Protein AF-A0AA90N9P5-F1 (afdb_monomer)

Radius of gyration: 17.39 Å; Cα contacts (8 Å, |Δi|>4): 6; chains: 1; bounding box: 31×32×44 Å

Structure (mmCIF, N/CA/C/O backbone):
data_AF-A0AA90N9P5-F1
#
_entry.id   AF-A0AA90N9P5-F1
#
loop_
_atom_site.group_PDB
_atom_site.id
_atom_site.type_symbol
_atom_site.label_atom_id
_atom_site.label_alt_id
_atom_site.label_comp_id
_atom_site.label_asym_id
_atom_site.label_entity_id
_atom_site.label_seq_id
_atom_site.pdbx_PDB_ins_code
_atom_site.Cartn_x
_atom_site.Cartn_y
_atom_site.Cartn_z
_atom_site.occupancy
_atom_site.B_iso_or_equiv
_atom_site.auth_seq_id
_atom_site.auth_comp_id
_atom_site.auth_asym_id
_atom_site.auth_atom_id
_atom_site.pdbx_PDB_model_num
ATOM 1 N N . MET A 1 1 ? -3.109 2.685 -21.456 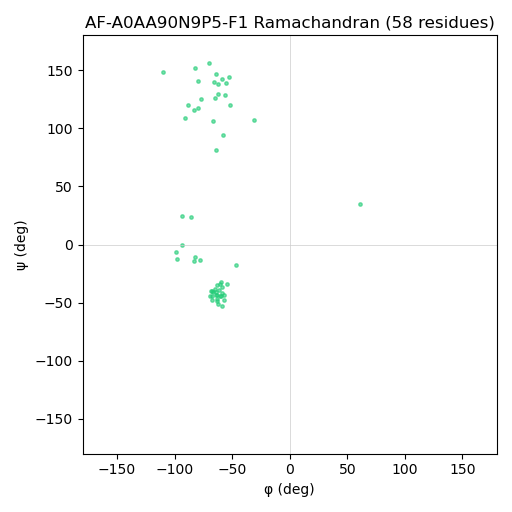1.00 48.53 1 MET A N 1
ATOM 2 C CA . MET A 1 1 ? -1.831 2.016 -21.758 1.00 48.53 1 ME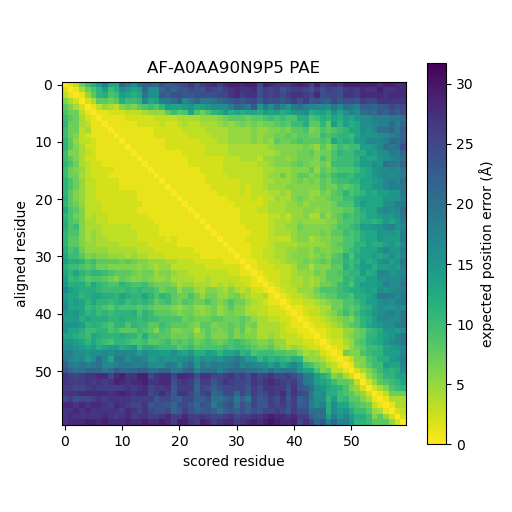T A CA 1
ATOM 3 C C . MET A 1 1 ? -0.940 2.218 -20.552 1.00 48.53 1 MET A C 1
ATOM 5 O O . MET A 1 1 ? -0.840 3.357 -20.108 1.00 48.53 1 MET A O 1
ATOM 9 N N . LEU A 1 2 ? -0.378 1.149 -19.981 1.00 58.69 2 LEU A N 1
ATOM 10 C CA . LEU A 1 2 ? 0.804 1.314 -19.130 1.00 58.69 2 LEU A CA 1
ATOM 11 C C . LEU A 1 2 ? 1.891 1.972 -20.000 1.00 58.69 2 LEU A C 1
ATOM 13 O O . LEU A 1 2 ? 1.910 1.682 -21.198 1.00 58.69 2 LEU A O 1
ATOM 17 N N . PRO A 1 3 ? 2.710 2.896 -19.469 1.00 63.81 3 PRO A N 1
ATOM 18 C CA . PRO A 1 3 ? 3.849 3.406 -20.226 1.00 63.81 3 PRO A CA 1
ATOM 19 C C . PRO A 1 3 ? 4.683 2.217 -20.716 1.00 63.81 3 PRO A C 1
ATOM 21 O O . PRO A 1 3 ? 4.762 1.215 -20.004 1.00 63.81 3 PRO A O 1
ATOM 24 N N . ASP A 1 4 ? 5.250 2.319 -21.921 1.00 70.38 4 ASP A N 1
ATOM 25 C CA . ASP A 1 4 ? 6.180 1.322 -22.462 1.00 70.38 4 ASP A CA 1
ATOM 26 C C . ASP A 1 4 ? 7.438 1.308 -21.584 1.00 70.38 4 ASP A C 1
ATOM 28 O O . ASP A 1 4 ? 8.429 1.981 -21.856 1.00 70.38 4 ASP A O 1
ATOM 32 N N . GLU A 1 5 ? 7.351 0.607 -20.461 1.00 79.88 5 GLU A N 1
ATOM 33 C CA . GLU A 1 5 ? 8.453 0.386 -19.545 1.00 79.88 5 GLU A CA 1
ATOM 34 C C . GLU A 1 5 ? 9.341 -0.724 -20.093 1.00 79.88 5 GLU A C 1
ATOM 36 O O . GLU A 1 5 ? 8.885 -1.734 -20.641 1.00 79.88 5 GLU A O 1
ATOM 41 N N . THR A 1 6 ? 10.640 -0.543 -19.928 1.00 90.25 6 THR A N 1
ATOM 42 C CA . THR A 1 6 ? 11.601 -1.587 -20.257 1.00 90.25 6 THR A CA 1
ATOM 43 C C . THR A 1 6 ? 11.490 -2.751 -19.260 1.00 90.25 6 THR A C 1
ATOM 45 O O . THR A 1 6 ? 11.069 -2.562 -18.113 1.00 90.25 6 THR A O 1
ATOM 48 N N . PRO A 1 7 ? 11.907 -3.973 -19.641 1.00 90.88 7 PRO A N 1
ATOM 49 C CA . PRO A 1 7 ? 11.954 -5.104 -18.713 1.00 90.88 7 PRO A CA 1
ATOM 50 C C . PRO A 1 7 ? 12.761 -4.822 -17.435 1.00 90.88 7 PRO A C 1
ATOM 52 O O . PRO A 1 7 ? 12.405 -5.300 -16.359 1.00 90.88 7 PRO A O 1
ATOM 55 N N . GLU A 1 8 ? 13.824 -4.020 -17.536 1.00 91.31 8 GLU A N 1
ATOM 56 C CA . GLU A 1 8 ? 14.661 -3.623 -16.399 1.00 91.31 8 GLU A CA 1
ATOM 57 C C . GLU A 1 8 ? 13.915 -2.684 -15.441 1.00 91.31 8 GLU A C 1
ATOM 59 O O . GLU A 1 8 ? 13.927 -2.896 -14.227 1.00 91.31 8 GLU A O 1
ATOM 64 N N . GLU A 1 9 ? 13.196 -1.691 -15.968 1.00 92.12 9 GLU A N 1
ATOM 65 C CA . GLU A 1 9 ? 12.364 -0.788 -15.163 1.00 92.12 9 GLU A CA 1
ATOM 66 C C . GLU A 1 9 ? 11.211 -1.533 -14.485 1.00 92.12 9 GLU A C 1
ATOM 68 O O . GLU A 1 9 ? 10.904 -1.279 -13.314 1.00 92.12 9 GLU A O 1
ATOM 73 N N . ALA A 1 10 ? 10.612 -2.499 -15.187 1.00 90.88 10 ALA A N 1
ATOM 74 C CA . ALA A 1 10 ? 9.580 -3.355 -14.626 1.00 90.88 10 ALA A CA 1
ATOM 75 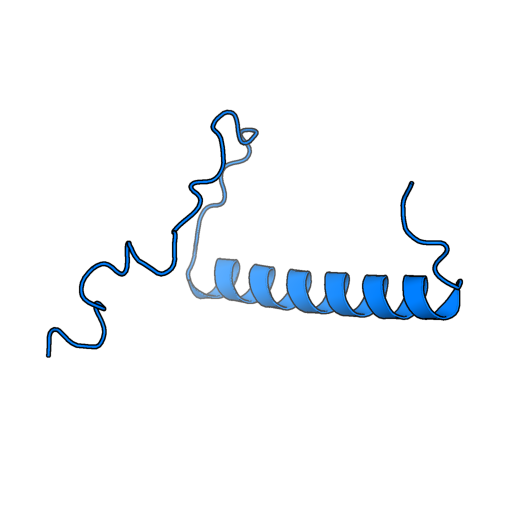C C . ALA A 1 10 ? 10.118 -4.216 -13.477 1.00 90.88 10 ALA A C 1
ATOM 77 O O . ALA A 1 10 ? 9.493 -4.301 -12.417 1.00 90.88 10 ALA A O 1
ATOM 78 N N . HIS A 1 11 ? 11.308 -4.795 -13.650 1.00 91.19 11 HIS A N 1
ATOM 79 C CA . HIS A 1 11 ? 11.983 -5.564 -12.610 1.00 91.19 11 HIS A CA 1
ATOM 80 C C . HIS A 1 11 ? 12.324 -4.700 -11.388 1.00 91.19 11 HIS A C 1
ATOM 82 O O . HIS A 1 11 ? 11.994 -5.066 -10.261 1.00 91.19 11 HIS A O 1
ATOM 88 N N . ALA A 1 12 ? 12.891 -3.509 -11.595 1.00 94.31 12 ALA A N 1
ATOM 89 C CA . ALA A 1 12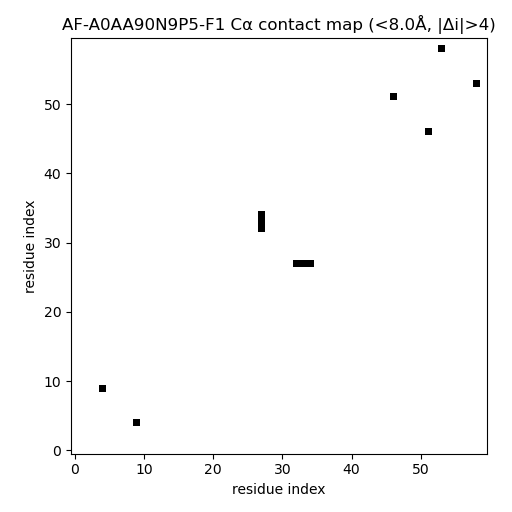 ? 13.209 -2.581 -10.511 1.00 94.31 12 ALA A CA 1
ATOM 90 C C . ALA A 1 12 ? 11.956 -2.092 -9.761 1.00 94.31 12 ALA A C 1
ATOM 92 O O . ALA A 1 12 ? 11.982 -1.868 -8.549 1.00 94.31 12 ALA A O 1
ATOM 93 N N . ARG A 1 13 ? 10.829 -1.912 -10.459 1.00 93.06 13 ARG A N 1
ATOM 94 C CA . ARG A 1 13 ? 9.535 -1.605 -9.833 1.00 93.06 13 ARG A CA 1
ATOM 95 C C . ARG A 1 13 ? 8.995 -2.793 -9.039 1.00 93.06 13 ARG A C 1
ATOM 97 O O . ARG A 1 13 ? 8.471 -2.578 -7.950 1.00 93.06 13 ARG A O 1
ATOM 104 N N . ALA A 1 14 ? 9.143 -4.013 -9.550 1.00 92.75 14 ALA A N 1
ATOM 105 C CA . ALA A 1 14 ? 8.730 -5.224 -8.849 1.00 92.75 14 ALA A CA 1
ATOM 106 C C . ALA A 1 14 ? 9.523 -5.429 -7.549 1.00 92.75 14 ALA A C 1
ATOM 108 O O . ALA A 1 14 ? 8.910 -5.687 -6.517 1.00 92.75 14 ALA A O 1
ATOM 109 N N . ILE A 1 15 ? 10.848 -5.225 -7.570 1.00 96.56 15 ILE A N 1
ATOM 110 C CA . ILE A 1 15 ? 11.689 -5.285 -6.362 1.00 96.56 15 ILE A CA 1
ATOM 111 C C . ILE A 1 15 ? 11.208 -4.268 -5.326 1.00 96.56 15 ILE A C 1
ATOM 113 O O . ILE A 1 15 ? 10.867 -4.650 -4.212 1.00 96.56 15 ILE A O 1
ATOM 117 N N . ARG A 1 16 ? 11.075 -2.990 -5.707 1.00 95.06 16 ARG A N 1
ATOM 118 C CA . ARG A 1 16 ? 10.602 -1.943 -4.783 1.00 95.06 16 ARG A CA 1
ATOM 119 C C . ARG A 1 16 ? 9.211 -2.232 -4.222 1.00 95.06 16 ARG A C 1
ATOM 121 O O . ARG A 1 16 ? 8.924 -1.903 -3.076 1.00 95.06 16 ARG A O 1
ATOM 128 N N . ALA A 1 17 ? 8.326 -2.815 -5.029 1.00 94.88 17 ALA A N 1
ATOM 129 C CA . ALA A 1 17 ? 6.998 -3.204 -4.574 1.00 94.88 17 ALA A CA 1
ATOM 130 C C . ALA A 1 17 ? 7.063 -4.337 -3.538 1.00 94.88 17 ALA A C 1
ATOM 132 O O . ALA A 1 17 ? 6.343 -4.268 -2.545 1.00 94.88 17 ALA A O 1
ATOM 133 N N . ALA A 1 18 ? 7.936 -5.327 -3.747 1.00 95.56 18 ALA A N 1
ATOM 134 C CA . ALA A 1 18 ? 8.149 -6.435 -2.821 1.00 95.56 18 ALA A CA 1
ATOM 135 C C . ALA A 1 18 ? 8.784 -5.968 -1.502 1.00 95.56 18 ALA A C 1
ATOM 137 O O . ALA A 1 18 ? 8.257 -6.278 -0.441 1.00 95.56 18 ALA A O 1
ATOM 138 N N . GLU A 1 19 ? 9.842 -5.154 -1.561 1.00 96.62 19 GLU A N 1
ATOM 139 C CA . GLU A 1 19 ? 10.490 -4.571 -0.373 1.00 96.62 19 GLU A CA 1
ATOM 140 C C . GLU A 1 19 ? 9.508 -3.735 0.453 1.00 96.62 19 GLU A C 1
ATOM 142 O O . GLU A 1 19 ? 9.468 -3.816 1.679 1.00 96.62 19 GLU A O 1
ATOM 147 N N . ARG A 1 20 ? 8.665 -2.945 -0.221 1.00 96.25 20 ARG A N 1
ATOM 148 C CA . ARG A 1 20 ? 7.626 -2.165 0.452 1.00 96.25 20 ARG A CA 1
ATOM 149 C C . ARG A 1 20 ? 6.594 -3.064 1.132 1.00 96.25 20 ARG A C 1
ATOM 151 O O . ARG A 1 20 ? 6.142 -2.721 2.219 1.00 96.25 20 ARG A O 1
ATOM 158 N N . GLN A 1 21 ? 6.189 -4.157 0.483 1.00 94.38 21 GLN A N 1
ATOM 159 C CA . GLN A 1 21 ? 5.229 -5.098 1.059 1.00 94.38 21 GLN A CA 1
ATOM 160 C C . GLN A 1 21 ? 5.802 -5.747 2.322 1.00 94.38 21 GLN A C 1
ATOM 162 O O . GLN A 1 21 ? 5.155 -5.697 3.361 1.00 94.38 21 GLN A O 1
ATOM 167 N N . ASP A 1 22 ? 7.038 -6.241 2.248 1.00 97.25 22 ASP A N 1
ATOM 168 C CA . ASP A 1 22 ? 7.737 -6.862 3.376 1.00 97.25 22 ASP A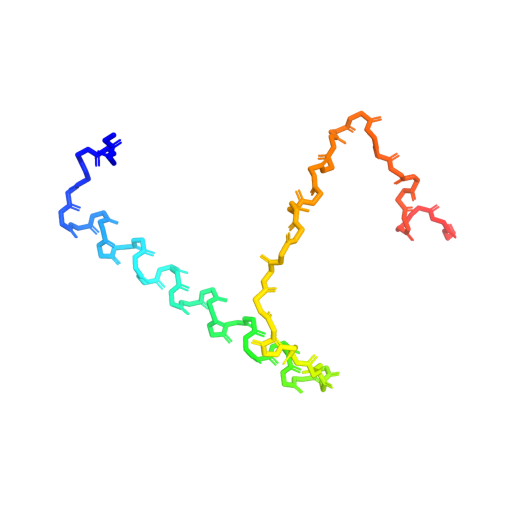 CA 1
ATOM 169 C C . ASP A 1 22 ? 7.837 -5.917 4.586 1.00 97.25 22 ASP A C 1
ATOM 171 O O . ASP A 1 22 ? 7.532 -6.300 5.715 1.00 97.25 22 ASP A O 1
ATOM 175 N N . MET A 1 23 ? 8.163 -4.642 4.351 1.00 97.19 23 MET A N 1
ATOM 176 C CA . MET A 1 23 ? 8.173 -3.619 5.400 1.00 97.19 23 MET A CA 1
ATOM 177 C C . MET A 1 23 ? 6.795 -3.445 6.059 1.00 97.19 23 MET A C 1
ATOM 179 O O . MET A 1 23 ? 6.713 -3.332 7.282 1.00 97.19 23 MET A O 1
ATOM 183 N N . PHE A 1 24 ? 5.712 -3.392 5.279 1.00 95.44 24 PHE A N 1
ATOM 184 C CA . PHE A 1 24 ? 4.366 -3.254 5.843 1.00 95.44 24 PHE A CA 1
ATOM 185 C C . PHE A 1 24 ? 3.939 -4.490 6.631 1.00 95.44 24 PHE A C 1
ATOM 187 O O . PHE A 1 24 ? 3.357 -4.330 7.703 1.00 95.44 24 PHE A O 1
ATOM 194 N N . ASP A 1 25 ? 4.265 -5.686 6.144 1.00 95.44 25 ASP A N 1
ATOM 195 C CA . ASP A 1 25 ? 3.962 -6.940 6.833 1.00 95.44 25 ASP A CA 1
ATOM 196 C C . ASP A 1 25 ? 4.645 -6.977 8.213 1.00 95.44 25 ASP A C 1
ATOM 198 O O . ASP A 1 25 ? 3.988 -7.248 9.220 1.00 95.44 25 ASP A O 1
ATOM 202 N N . HIS A 1 26 ? 5.917 -6.565 8.296 1.00 96.56 26 HIS A N 1
ATOM 203 C CA . HIS A 1 26 ? 6.634 -6.441 9.572 1.00 96.56 26 HIS A CA 1
ATOM 204 C C . HIS A 1 26 ? 5.987 -5.433 10.529 1.00 96.56 26 HIS A C 1
ATOM 206 O O . HIS A 1 26 ? 5.946 -5.665 11.737 1.00 96.56 26 HIS A O 1
ATOM 212 N N . LEU A 1 27 ? 5.487 -4.300 10.025 1.00 96.19 27 LEU A N 1
ATOM 213 C CA . LEU A 1 27 ? 4.806 -3.308 10.864 1.00 96.19 27 LEU A CA 1
ATOM 214 C C . LEU A 1 27 ? 3.475 -3.853 11.392 1.00 96.19 27 LEU A C 1
ATOM 216 O O . LEU A 1 27 ? 3.176 -3.702 12.574 1.00 96.19 27 LEU A O 1
ATOM 220 N N . ILE A 1 28 ? 2.691 -4.509 10.538 1.00 95.38 28 ILE A N 1
ATOM 221 C CA . ILE A 1 28 ? 1.426 -5.146 10.923 1.00 95.38 28 ILE A CA 1
ATOM 222 C C . ILE A 1 28 ? 1.665 -6.160 12.042 1.00 95.38 28 ILE A C 1
ATOM 224 O O . ILE A 1 28 ?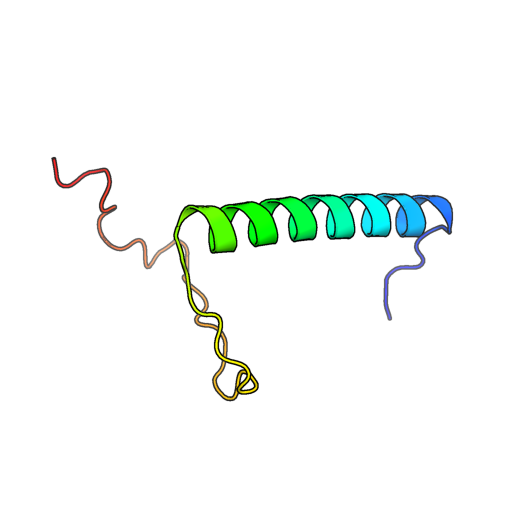 0.969 -6.113 13.058 1.00 95.38 28 ILE A O 1
ATOM 228 N N . GLU A 1 29 ? 2.677 -7.017 11.893 1.00 95.31 29 GLU A N 1
ATOM 229 C CA . GLU A 1 29 ? 3.058 -7.990 12.916 1.00 95.31 29 GLU A CA 1
ATOM 230 C C . GLU A 1 29 ? 3.513 -7.305 14.211 1.00 95.31 29 GLU A C 1
ATOM 232 O O . GLU A 1 29 ? 2.986 -7.599 15.285 1.00 95.31 29 GLU A O 1
ATOM 237 N N . ALA A 1 30 ? 4.441 -6.347 14.123 1.00 96.75 30 ALA A N 1
ATOM 238 C CA . ALA A 1 30 ? 5.013 -5.671 15.286 1.00 96.75 30 ALA A CA 1
ATOM 239 C C . ALA A 1 30 ? 3.966 -4.917 16.122 1.00 96.75 30 ALA A C 1
ATOM 241 O O . ALA A 1 30 ? 4.080 -4.852 17.347 1.00 96.75 30 ALA A O 1
ATOM 242 N N . PHE A 1 31 ? 2.947 -4.354 15.470 1.00 96.62 31 PHE A N 1
ATOM 243 C CA . PHE A 1 31 ? 1.850 -3.645 16.131 1.00 96.62 31 PHE A CA 1
ATOM 244 C C . PHE A 1 31 ? 0.627 -4.531 16.414 1.00 96.62 31 PHE A C 1
ATOM 246 O O . PHE A 1 31 ? -0.344 -4.041 16.991 1.00 96.62 31 PHE A O 1
ATOM 253 N N . GLY A 1 32 ? 0.660 -5.818 16.046 1.00 94.12 32 GLY A N 1
ATOM 254 C CA . GLY A 1 32 ? -0.442 -6.757 16.265 1.00 94.12 32 GLY A CA 1
ATOM 255 C C . GLY A 1 32 ? -1.737 -6.353 15.554 1.00 94.12 32 GLY A C 1
ATOM 256 O O . GLY A 1 32 ? -2.823 -6.535 16.102 1.00 94.12 32 GLY A O 1
ATOM 257 N N . ILE A 1 33 ? -1.629 -5.748 14.369 1.00 94.12 33 ILE A N 1
ATOM 258 C CA . ILE A 1 33 ? -2.777 -5.241 13.613 1.00 94.12 33 ILE A CA 1
ATOM 259 C C . ILE A 1 33 ? -3.488 -6.414 12.933 1.00 94.12 33 ILE A C 1
ATOM 261 O O . ILE A 1 33 ? -2.889 -7.156 12.159 1.00 94.12 33 ILE A O 1
ATOM 265 N N . GLU A 1 34 ? -4.789 -6.556 13.171 1.00 93.19 34 GLU A N 1
ATOM 266 C CA . GLU A 1 34 ? -5.622 -7.505 12.435 1.00 93.19 34 GLU A CA 1
ATOM 267 C C . GLU A 1 34 ? -6.073 -6.873 11.112 1.00 93.19 34 GLU A C 1
ATOM 269 O O . GLU A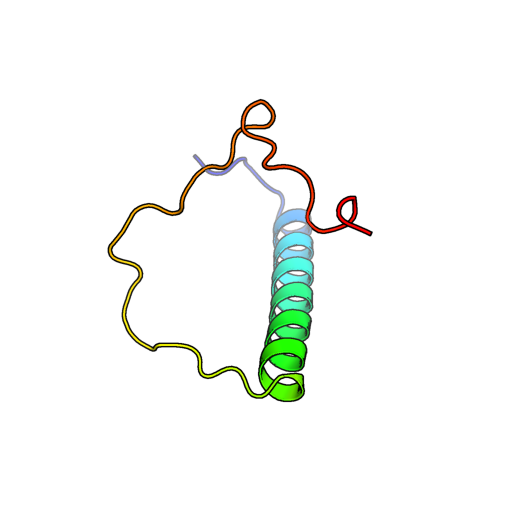 1 34 ? -6.778 -5.860 11.098 1.00 93.19 34 GLU A O 1
ATOM 274 N N . VAL A 1 35 ? -5.634 -7.446 9.987 1.00 87.62 35 VAL A N 1
ATOM 275 C CA . VAL A 1 35 ? -6.003 -6.954 8.656 1.00 87.62 35 VAL A CA 1
ATOM 276 C C . VAL A 1 35 ? -7.301 -7.633 8.207 1.00 87.62 35 VAL A C 1
ATOM 278 O O . VAL A 1 35 ? -7.321 -8.859 8.074 1.00 87.62 35 VAL A O 1
ATOM 281 N N . PRO A 1 36 ? -8.379 -6.870 7.945 1.00 88.00 36 PRO A N 1
ATOM 282 C CA . PRO A 1 36 ? -9.635 -7.431 7.464 1.00 88.00 36 PRO A CA 1
ATOM 283 C C . PRO A 1 36 ? -9.456 -8.101 6.096 1.00 88.00 36 PRO A C 1
ATOM 285 O O . PRO A 1 36 ? -8.785 -7.569 5.210 1.00 88.00 36 PRO A O 1
ATOM 288 N N . ALA A 1 37 ? -10.077 -9.269 5.921 1.00 88.38 37 ALA A N 1
ATOM 289 C CA . ALA A 1 37 ? -10.056 -10.018 4.662 1.00 88.38 37 ALA A CA 1
ATOM 290 C C . ALA A 1 37 ? -11.106 -9.511 3.656 1.00 88.38 37 ALA A C 1
ATOM 292 O O . ALA A 1 37 ? -11.120 -9.925 2.494 1.00 88.38 37 ALA A O 1
ATOM 293 N N . GLU A 1 38 ? -12.018 -8.642 4.097 1.00 90.62 38 GLU A N 1
ATOM 294 C CA . GLU A 1 38 ? -13.064 -8.075 3.265 1.00 90.62 38 GLU A CA 1
ATOM 295 C C . GLU A 1 38 ? -12.485 -7.170 2.167 1.00 90.62 38 GLU A C 1
ATOM 297 O O . GLU A 1 38 ? -11.578 -6.369 2.409 1.00 90.62 38 GLU A O 1
ATOM 302 N N . PRO A 1 39 ? -13.040 -7.227 0.944 1.00 88.94 39 PRO A N 1
ATOM 303 C CA . PRO A 1 39 ? -12.615 -6.337 -0.120 1.00 88.94 39 PRO A CA 1
ATOM 304 C C . PRO A 1 39 ? -12.938 -4.879 0.227 1.00 88.94 39 PRO A C 1
ATOM 306 O O . PRO A 1 39 ? -13.976 -4.562 0.815 1.00 88.94 39 PRO A O 1
ATOM 309 N N . ILE A 1 40 ? -12.080 -3.964 -0.221 1.00 87.75 40 ILE A N 1
ATOM 310 C CA . ILE A 1 40 ? -12.328 -2.526 -0.119 1.00 87.75 40 ILE A CA 1
ATOM 311 C C . ILE A 1 40 ? -13.513 -2.175 -1.031 1.00 87.75 40 ILE A C 1
ATOM 313 O O . ILE A 1 40 ? -13.397 -2.166 -2.254 1.00 87.75 40 ILE A O 1
ATOM 317 N N . THR A 1 41 ? -14.672 -1.900 -0.431 1.00 92.38 41 THR A N 1
ATOM 318 C CA . THR A 1 41 ? -15.926 -1.596 -1.152 1.00 92.38 41 THR 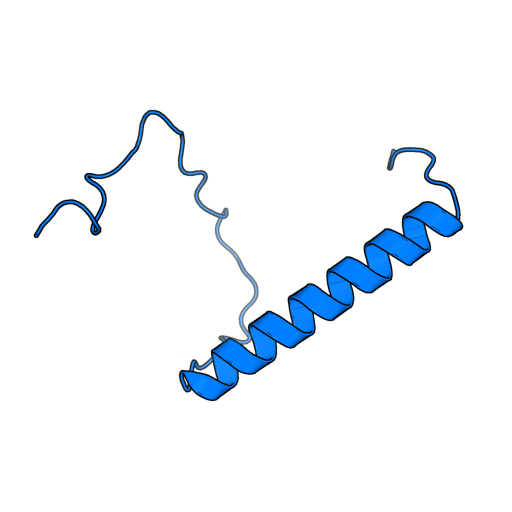A CA 1
ATOM 319 C C . THR A 1 41 ? -16.215 -0.103 -1.278 1.00 92.38 41 THR A C 1
ATOM 321 O O . THR A 1 41 ? -17.105 0.296 -2.029 1.00 92.38 41 THR A O 1
ATOM 324 N N . ARG A 1 42 ? -15.485 0.736 -0.539 1.00 87.50 42 ARG A N 1
ATOM 325 C CA . ARG A 1 42 ? -15.648 2.193 -0.535 1.00 87.50 42 ARG A CA 1
ATOM 326 C C . ARG A 1 42 ? -14.447 2.856 -1.209 1.00 87.50 42 ARG A C 1
ATOM 328 O O . ARG A 1 42 ? -13.342 2.329 -1.099 1.00 87.50 42 ARG A O 1
ATOM 335 N N . PRO A 1 43 ? -14.630 4.007 -1.877 1.00 88.56 43 PRO A N 1
ATOM 336 C CA . PRO A 1 43 ? -13.508 4.768 -2.410 1.00 88.56 43 PRO A CA 1
ATOM 337 C C . PRO A 1 43 ? -12.495 5.102 -1.312 1.00 88.56 43 PRO A C 1
ATOM 339 O O . PRO A 1 43 ? -12.883 5.480 -0.205 1.00 88.56 43 PRO A O 1
ATOM 342 N N . ILE A 1 44 ? -11.205 4.986 -1.634 1.00 86.38 44 ILE A N 1
ATOM 343 C CA . ILE A 1 44 ? -10.136 5.454 -0.750 1.00 86.38 44 ILE A CA 1
ATOM 344 C C . ILE A 1 44 ? -10.262 6.983 -0.651 1.00 86.38 44 ILE A C 1
ATOM 346 O O . ILE A 1 44 ? -10.310 7.644 -1.695 1.00 86.38 44 ILE A O 1
ATOM 350 N N . PRO A 1 45 ? -10.351 7.559 0.560 1.00 84.56 45 PRO A N 1
ATOM 351 C CA . PRO A 1 45 ? -10.463 9.001 0.715 1.00 84.56 45 PRO A CA 1
ATOM 352 C C . PRO A 1 45 ? -9.216 9.690 0.153 1.00 84.56 45 PRO A C 1
ATOM 354 O O . PRO A 1 45 ? -8.086 9.330 0.480 1.00 84.56 45 PRO A O 1
ATOM 357 N N . VAL A 1 46 ? -9.431 10.690 -0.702 1.00 85.81 46 VAL A N 1
ATOM 358 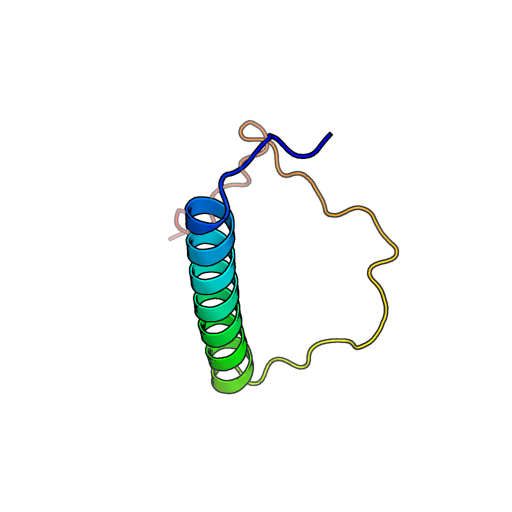C CA . VAL A 1 46 ? -8.366 11.556 -1.214 1.00 85.81 46 VAL A CA 1
ATOM 359 C C . VAL A 1 46 ? -8.256 12.746 -0.272 1.00 85.81 46 VAL A C 1
ATOM 361 O O . VAL A 1 46 ? -9.145 13.593 -0.256 1.00 85.81 46 VAL A O 1
ATOM 364 N N . ILE A 1 47 ? -7.180 12.801 0.507 1.00 80.62 47 ILE A N 1
ATOM 365 C CA . ILE A 1 47 ? -6.857 13.961 1.344 1.00 80.62 47 ILE A CA 1
ATOM 366 C C . ILE A 1 47 ? -6.218 15.008 0.428 1.00 80.62 47 ILE A C 1
ATOM 368 O O . ILE A 1 47 ? -5.188 14.734 -0.194 1.00 80.62 47 ILE A O 1
ATOM 372 N N . ARG A 1 48 ? -6.849 16.177 0.275 1.00 80.81 48 ARG A N 1
ATOM 373 C CA . ARG A 1 48 ? -6.269 17.284 -0.498 1.00 80.81 48 ARG A CA 1
ATOM 374 C C . ARG A 1 48 ? -5.293 18.053 0.378 1.00 80.81 48 ARG A C 1
ATOM 376 O O . ARG A 1 48 ? -5.464 18.113 1.587 1.00 80.81 48 ARG A O 1
ATOM 383 N N . ALA A 1 49 ? -4.294 18.668 -0.249 1.00 72.38 49 ALA A N 1
ATOM 384 C CA . ALA A 1 49 ? -3.304 19.470 0.467 1.00 72.38 49 ALA A CA 1
ATOM 385 C C . ALA A 1 49 ? -3.942 20.647 1.233 1.00 72.38 49 ALA A C 1
ATOM 387 O O . ALA A 1 49 ? -3.475 20.987 2.309 1.00 72.38 49 ALA A O 1
ATOM 388 N N . ASP A 1 50 ? -5.037 21.212 0.713 1.00 72.56 50 ASP A N 1
ATOM 389 C CA . ASP A 1 50 ? -5.774 22.309 1.359 1.00 72.56 50 ASP A CA 1
ATOM 390 C C . ASP A 1 50 ? -6.673 21.835 2.520 1.00 72.56 50 ASP A C 1
ATOM 392 O O . ASP A 1 50 ? -7.143 22.654 3.306 1.00 72.56 50 ASP A O 1
ATOM 396 N N . ASP A 1 51 ? -6.904 20.521 2.633 1.00 65.00 51 ASP A N 1
ATOM 397 C CA . ASP A 1 51 ? -7.683 19.883 3.702 1.00 65.00 51 ASP A CA 1
ATOM 398 C C . ASP A 1 51 ? -6.765 19.415 4.851 1.00 65.00 51 ASP A C 1
ATOM 400 O O . ASP A 1 51 ? -7.095 18.454 5.552 1.00 65.00 51 ASP A O 1
ATOM 404 N N . GLU A 1 52 ? -5.587 20.037 5.018 1.00 58.62 52 GLU A N 1
ATOM 405 C CA . GLU A 1 52 ? -4.641 19.733 6.094 1.00 58.62 52 GLU A CA 1
ATOM 406 C C . GLU A 1 52 ? -5.343 19.937 7.446 1.00 58.62 52 GLU A C 1
ATOM 408 O O . GLU A 1 52 ? -5.454 21.040 7.977 1.00 58.62 52 GLU A O 1
ATOM 413 N N . HIS A 1 53 ? -5.892 18.847 7.983 1.00 60.00 53 HIS A N 1
ATOM 414 C CA . HIS A 1 53 ? -6.330 18.781 9.364 1.00 60.00 53 HIS A CA 1
ATOM 415 C C . HIS A 1 53 ? -5.130 19.141 10.227 1.00 60.00 53 HIS A C 1
ATOM 417 O O . HIS A 1 53 ? -4.074 18.532 10.037 1.00 60.00 53 HIS A O 1
ATOM 423 N N . ASP A 1 54 ? -5.322 20.103 11.143 1.00 55.66 54 ASP A N 1
ATOM 424 C CA . ASP A 1 54 ? -4.348 20.513 12.156 1.00 55.66 54 ASP A CA 1
ATOM 425 C C . ASP A 1 54 ? -3.511 19.308 12.544 1.00 55.66 54 ASP A C 1
ATOM 427 O O . ASP A 1 54 ? -4.012 18.342 13.131 1.00 55.66 54 ASP A O 1
ATOM 431 N N . SER A 1 55 ? -2.261 19.324 12.084 1.00 56.25 55 SER A N 1
ATOM 432 C CA . SER A 1 55 ? -1.377 18.191 12.239 1.00 56.25 55 SER A CA 1
ATOM 433 C C . SER A 1 55 ? -1.386 17.789 13.710 1.00 56.25 55 SER A C 1
ATOM 435 O O . SER A 1 55 ? -1.034 18.562 14.595 1.00 56.25 55 SER A O 1
ATOM 437 N N . TRP A 1 56 ? -1.792 16.556 13.974 1.00 55.75 56 TRP A N 1
ATOM 438 C CA . TRP A 1 56 ? -1.601 15.829 15.222 1.00 55.75 56 TRP A CA 1
ATOM 439 C C . TRP A 1 56 ? -0.172 15.909 15.798 1.00 55.75 56 TRP A C 1
ATOM 441 O O . TRP A 1 56 ? 0.001 15.676 16.990 1.00 55.75 56 TRP A O 1
ATOM 451 N N . LEU A 1 57 ? 0.839 16.285 14.999 1.00 56.84 57 LEU A N 1
ATOM 452 C CA . LEU A 1 57 ? 2.206 16.571 15.461 1.00 56.84 57 LEU A CA 1
ATOM 453 C C . LEU A 1 57 ? 2.397 18.004 15.999 1.00 56.84 57 LEU A C 1
ATOM 455 O O . LEU A 1 57 ? 3.401 18.273 16.651 1.00 56.84 57 LEU A O 1
ATOM 459 N N . SER A 1 58 ? 1.456 18.910 15.740 1.00 53.50 58 SER A N 1
ATOM 460 C CA . SER A 1 58 ? 1.464 20.315 16.172 1.00 53.50 58 SER A CA 1
ATOM 461 C C . SER A 1 58 ? 0.620 20.569 17.427 1.00 53.50 58 SER A C 1
ATOM 463 O O . SER A 1 58 ? 0.616 21.682 17.943 1.00 53.50 58 SER A O 1
ATOM 465 N N . ALA A 1 59 ? -0.116 19.565 17.913 1.00 51.66 59 ALA A N 1
ATOM 466 C CA . ALA A 1 59 ? -1.022 19.674 19.061 1.00 51.66 59 ALA A CA 1
ATOM 467 C C . ALA A 1 59 ? -0.329 19.475 20.432 1.00 51.66 59 ALA A C 1
ATOM 469 O O . ALA A 1 59 ? -0.986 19.077 21.395 1.00 51.66 59 ALA A O 1
ATOM 470 N N . GLY A 1 60 ? 0.986 19.715 20.511 1.00 43.69 60 GLY A N 1
ATOM 471 C CA . GLY A 1 60 ? 1.820 19.550 21.710 1.00 43.69 60 GLY A CA 1
ATOM 472 C C . GLY A 1 60 ? 2.351 20.864 22.259 1.00 43.69 60 GLY A C 1
ATOM 473 O O . GLY A 1 60 ? 2.840 21.677 21.445 1.00 43.69 60 GLY A O 1
#

Secondary structure (DSSP, 8-state):
------HHHHHHHHHHHHHHHHHHHHHHHHTT-----S---SPPP---GGG----TTS--

Organism: NCBI:txid147577

Sequence (60 aa):
MLPDETPEEAHARAIRAAERQDMFDHLIEAFGIEVPAEPITRPIPVIRADDEHDSWLSAG

Foldseek 3Di:
DPPPDDPVRVVVVVVVVVVVVVVVVVVCVVVVPDDDPDDDPDDDDDQDPVNPDPPPVNPD

pLDDT: mean 83.01, std 15.59, range [43.69, 97.25]

Solvent-accessible surface area (backbone atoms only — not comparable to full-atom values): 4094 Å² total; per-residue (Å²): 130,80,77,93,67,51,74,66,58,50,49,56,50,49,50,54,51,50,57,51,48,54,54,50,53,52,49,36,60,76,69,68,57,84,78,79,87,70,78,87,86,64,82,80,83,81,84,51,83,91,64,67,64,79,53,82,86,68,78,118

Mean predicted aligned error: 10.43 Å